Protein AF-A0A067BNM9-F1 (afdb_monomer)

Structure (mmCIF, N/CA/C/O backbone):
data_AF-A0A067BNM9-F1
#
_entry.id   AF-A0A067BNM9-F1
#
loop_
_atom_site.group_PDB
_atom_site.id
_atom_site.type_symbol
_atom_site.label_atom_id
_atom_site.label_alt_id
_atom_site.label_comp_id
_atom_site.label_asym_id
_atom_site.label_entity_id
_atom_site.label_seq_id
_atom_site.pdbx_PDB_ins_code
_atom_site.Cartn_x
_atom_site.Cartn_y
_atom_site.Cartn_z
_atom_site.occupancy
_atom_site.B_iso_or_equiv
_atom_site.auth_seq_id
_atom_site.auth_comp_id
_atom_site.auth_asym_id
_atom_site.auth_atom_id
_atom_site.pdbx_PDB_model_num
ATOM 1 N N . MET A 1 1 ? 26.260 -17.545 -3.903 1.00 35.84 1 MET A N 1
ATOM 2 C CA . MET A 1 1 ? 25.806 -16.471 -4.813 1.00 35.84 1 MET A CA 1
ATOM 3 C C . MET A 1 1 ? 25.681 -17.111 -6.188 1.00 35.84 1 MET A C 1
ATOM 5 O O . MET A 1 1 ? 26.699 -17.362 -6.808 1.00 35.84 1 MET A O 1
ATOM 9 N N . VAL A 1 2 ? 24.480 -17.540 -6.587 1.00 38.28 2 VAL A N 1
ATOM 10 C CA . VAL A 1 2 ? 24.277 -18.240 -7.870 1.00 38.28 2 VAL A CA 1
ATOM 11 C C . VAL A 1 2 ? 24.089 -17.176 -8.949 1.00 38.28 2 VAL A C 1
ATOM 13 O O . VAL A 1 2 ? 23.065 -16.496 -8.970 1.00 38.28 2 VAL A O 1
ATOM 16 N N . SER A 1 3 ? 25.100 -16.974 -9.793 1.00 38.44 3 SER A N 1
ATOM 17 C CA . SER A 1 3 ? 24.991 -16.144 -10.992 1.00 38.44 3 SER A CA 1
ATOM 18 C C . SER A 1 3 ? 24.303 -16.961 -12.084 1.00 38.44 3 SER A C 1
ATOM 20 O O . SER A 1 3 ? 24.932 -17.793 -12.735 1.00 38.44 3 SER A O 1
ATOM 22 N N . HIS A 1 4 ? 23.001 -16.757 -12.277 1.00 54.31 4 HIS A N 1
ATOM 23 C CA . HIS A 1 4 ? 22.347 -17.214 -13.500 1.00 54.31 4 HIS A CA 1
ATOM 24 C C . HIS A 1 4 ? 22.851 -16.351 -14.663 1.00 54.31 4 HIS A C 1
ATOM 26 O O . HIS A 1 4 ? 22.556 -15.156 -14.724 1.00 54.31 4 HIS A O 1
ATOM 32 N N . ASN A 1 5 ? 23.643 -16.953 -15.553 1.00 53.91 5 ASN A N 1
ATOM 33 C CA . ASN A 1 5 ? 24.060 -16.345 -16.814 1.00 53.91 5 ASN A CA 1
ATOM 34 C C . ASN A 1 5 ? 22.857 -16.336 -17.765 1.00 53.91 5 ASN A C 1
ATOM 36 O O . ASN A 1 5 ? 22.604 -17.318 -18.454 1.00 53.91 5 ASN A O 1
ATOM 40 N N . TYR A 1 6 ? 22.095 -15.245 -17.748 1.00 55.53 6 TYR A N 1
ATOM 41 C CA . TYR A 1 6 ? 21.020 -15.006 -18.711 1.00 55.53 6 TYR A CA 1
ATOM 42 C C . TYR A 1 6 ? 21.602 -14.712 -20.098 1.00 55.53 6 TYR A C 1
ATOM 44 O O . TYR A 1 6 ? 22.589 -13.980 -20.221 1.00 55.53 6 TYR A O 1
ATOM 52 N N . SER A 1 7 ? 20.978 -15.266 -21.137 1.00 62.66 7 SER A N 1
ATOM 53 C CA . SER A 1 7 ? 21.311 -14.965 -22.536 1.00 62.66 7 SER A CA 1
ATOM 54 C C . SER A 1 7 ? 20.859 -13.547 -22.918 1.00 62.66 7 SER A C 1
ATOM 56 O O . SER A 1 7 ? 19.913 -13.012 -22.337 1.00 62.66 7 SER A O 1
ATOM 58 N N . SER A 1 8 ? 21.510 -12.911 -23.900 1.00 60.22 8 SER A N 1
ATOM 59 C CA . SER A 1 8 ? 21.172 -11.548 -24.354 1.00 60.22 8 SER A CA 1
ATOM 60 C C . SER A 1 8 ? 19.707 -11.393 -24.791 1.00 60.22 8 SER A C 1
ATOM 62 O O . SER A 1 8 ? 19.129 -10.331 -24.576 1.00 60.22 8 SER A O 1
ATOM 64 N N . SER A 1 9 ? 19.086 -12.455 -25.313 1.00 59.56 9 SER A N 1
ATOM 65 C CA . SER A 1 9 ? 17.669 -12.497 -25.698 1.00 59.56 9 SER A CA 1
ATOM 66 C C . SER A 1 9 ? 16.697 -12.530 -24.513 1.00 59.56 9 SER A C 1
ATOM 68 O O . SER A 1 9 ? 15.578 -12.039 -24.616 1.00 59.56 9 SER A O 1
ATOM 70 N N . GLU A 1 10 ? 17.092 -13.084 -23.362 1.00 58.25 10 GLU A N 1
ATOM 71 C CA . GLU A 1 10 ? 16.223 -13.118 -22.174 1.00 58.25 10 GLU A CA 1
ATOM 72 C C . GLU A 1 10 ? 16.161 -11.765 -21.460 1.00 58.25 10 GLU A C 1
ATOM 74 O O . GLU A 1 10 ? 15.134 -11.422 -20.876 1.00 58.25 10 GLU A O 1
ATOM 79 N N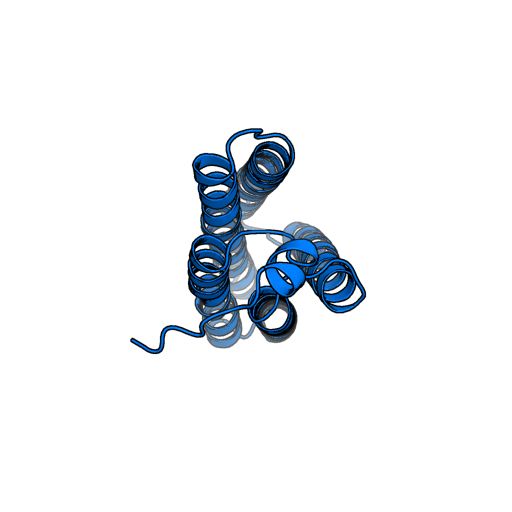 . TYR A 1 11 ? 17.227 -10.960 -21.541 1.00 59.22 11 TYR A N 1
ATOM 80 C CA . TYR A 1 11 ? 17.212 -9.584 -21.036 1.00 59.22 11 TYR A CA 1
ATOM 81 C C . TYR A 1 11 ? 16.201 -8.698 -21.768 1.00 59.22 11 TYR A C 1
ATOM 83 O O . TYR A 1 11 ? 15.682 -7.757 -21.171 1.00 59.22 11 TYR A O 1
ATOM 91 N N . GLU A 1 12 ? 15.902 -9.011 -23.028 1.00 60.06 12 GLU A N 1
ATOM 92 C CA . GLU A 1 12 ? 15.008 -8.231 -23.886 1.00 60.06 12 GLU A CA 1
ATOM 93 C C . GLU A 1 12 ? 13.536 -8.301 -23.432 1.00 60.06 12 GLU A C 1
ATOM 95 O O . GLU A 1 12 ? 12.768 -7.368 -23.657 1.00 60.06 12 GLU A O 1
ATOM 100 N N . TYR A 1 13 ? 13.154 -9.360 -22.705 1.00 73.50 13 TYR A N 1
ATOM 101 C CA . TYR A 1 13 ? 11.792 -9.562 -22.187 1.00 73.50 13 TYR A CA 1
ATOM 102 C C . TYR A 1 13 ? 11.576 -9.064 -20.749 1.00 73.50 13 TYR A C 1
ATOM 104 O O . TYR A 1 13 ? 10.432 -8.962 -20.287 1.00 73.50 13 TYR A O 1
ATOM 112 N N . LEU A 1 14 ? 12.652 -8.762 -20.016 1.00 81.69 14 LEU A N 1
ATOM 113 C CA . LEU A 1 14 ? 12.571 -8.357 -18.615 1.00 81.69 14 LEU A CA 1
ATOM 114 C C . LEU A 1 14 ? 12.250 -6.865 -18.471 1.00 81.69 14 LEU A C 1
ATOM 116 O O . LEU A 1 14 ? 12.855 -5.997 -19.092 1.00 81.69 14 LEU A O 1
ATOM 120 N N . VAL A 1 15 ? 11.345 -6.547 -17.545 1.00 84.81 15 VAL A N 1
ATOM 121 C CA . VAL A 1 15 ? 10.949 -5.163 -17.224 1.00 84.81 15 VAL A CA 1
ATOM 122 C C . VAL A 1 15 ? 12.091 -4.383 -16.557 1.00 84.81 15 VAL A C 1
ATOM 124 O O . VAL A 1 15 ? 12.141 -3.152 -16.613 1.00 84.81 15 VAL A O 1
ATOM 127 N N . THR A 1 16 ? 13.009 -5.084 -15.891 1.00 85.44 16 THR A N 1
ATOM 128 C CA . THR A 1 16 ? 14.170 -4.490 -15.226 1.00 85.44 16 THR A CA 1
ATOM 129 C C . THR A 1 16 ? 15.329 -5.475 -15.152 1.00 85.44 16 THR A C 1
ATOM 131 O O . THR A 1 16 ? 15.144 -6.687 -15.250 1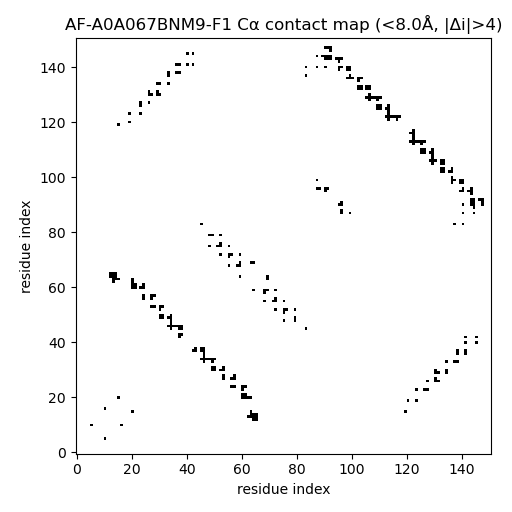.00 85.44 16 THR A O 1
ATOM 134 N N . GLN A 1 17 ? 16.535 -4.955 -14.925 1.00 85.75 17 GLN A N 1
ATOM 135 C CA . GLN A 1 17 ? 17.723 -5.784 -14.761 1.00 85.75 17 GLN A CA 1
ATOM 136 C C . GLN A 1 17 ? 17.601 -6.697 -13.520 1.00 85.75 17 GLN A C 1
ATOM 138 O O . GLN A 1 17 ? 17.085 -6.257 -12.482 1.00 85.75 17 GLN A O 1
ATOM 143 N N . PRO A 1 18 ? 18.148 -7.929 -13.557 1.00 85.44 18 PRO A N 1
ATOM 144 C CA . PRO A 1 18 ? 18.030 -8.914 -12.476 1.00 85.44 18 PRO A CA 1
ATOM 145 C C . PRO A 1 18 ? 18.476 -8.398 -11.103 1.00 85.44 18 PRO A C 1
ATOM 147 O O . PRO A 1 18 ? 17.861 -8.708 -10.082 1.00 85.44 18 PRO A O 1
ATOM 150 N N . GLN A 1 19 ? 19.508 -7.551 -11.069 1.00 86.94 19 GLN A N 1
ATOM 151 C CA . GLN A 1 19 ? 20.009 -6.930 -9.841 1.00 86.94 19 GLN A CA 1
ATOM 152 C C . GLN A 1 19 ? 18.970 -6.045 -9.138 1.00 86.94 19 GLN A C 1
ATOM 154 O O . GLN A 1 19 ? 18.872 -6.068 -7.911 1.00 86.94 19 GLN A O 1
ATOM 159 N N . TYR A 1 20 ? 18.164 -5.300 -9.897 1.00 89.94 20 TYR A N 1
ATOM 160 C CA . TYR A 1 20 ? 17.083 -4.485 -9.346 1.00 89.94 20 TYR A CA 1
ATOM 161 C C . TYR A 1 20 ? 15.880 -5.356 -8.992 1.00 89.94 20 TYR A C 1
ATOM 163 O O . TYR A 1 20 ? 15.311 -5.178 -7.919 1.00 89.94 20 TYR A O 1
ATOM 171 N N . SER A 1 21 ? 15.564 -6.365 -9.812 1.00 89.50 21 SER A N 1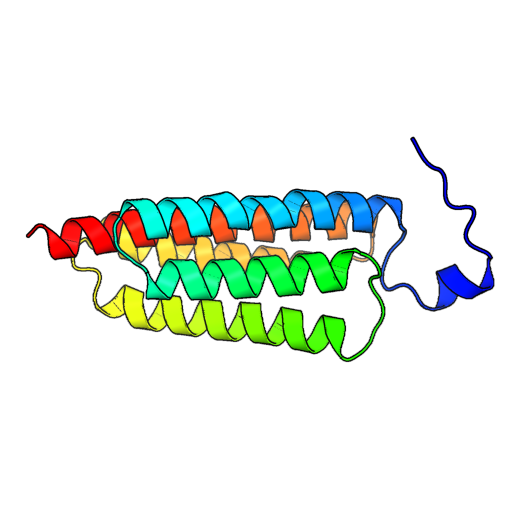
ATOM 172 C CA . SER A 1 21 ? 14.508 -7.339 -9.503 1.00 89.50 21 SER A CA 1
ATOM 173 C C . SER A 1 21 ? 14.744 -8.054 -8.173 1.00 89.50 21 SER A C 1
ATOM 175 O O . SER A 1 21 ? 13.845 -8.137 -7.345 1.00 89.50 21 SER A O 1
ATOM 177 N N . SER A 1 22 ? 15.973 -8.515 -7.913 1.00 89.81 22 SER A N 1
ATOM 178 C CA . SER A 1 22 ? 16.319 -9.176 -6.649 1.00 89.81 22 SER A CA 1
ATOM 179 C C . SER A 1 22 ? 16.140 -8.248 -5.443 1.00 89.81 22 SER A C 1
ATOM 181 O O . SER A 1 22 ? 15.675 -8.679 -4.387 1.00 89.81 22 SER A O 1
ATOM 183 N N . ARG A 1 23 ? 16.465 -6.956 -5.590 1.00 93.00 23 ARG A N 1
ATOM 184 C CA . ARG A 1 23 ? 16.249 -5.950 -4.536 1.00 93.00 23 ARG A CA 1
ATOM 185 C C . ARG A 1 23 ? 14.760 -5.698 -4.290 1.00 93.00 23 ARG A C 1
ATOM 187 O O . ARG A 1 23 ? 14.364 -5.591 -3.135 1.00 93.00 23 ARG A O 1
ATOM 194 N N . LEU A 1 24 ? 13.951 -5.659 -5.348 1.00 93.50 24 LEU A N 1
ATOM 195 C CA . LEU A 1 24 ? 12.498 -5.465 -5.272 1.00 93.50 24 LEU A CA 1
ATOM 196 C C . LEU A 1 24 ? 11.776 -6.687 -4.696 1.00 93.50 24 LEU A C 1
ATOM 198 O O . LEU A 1 24 ? 10.865 -6.550 -3.882 1.00 93.50 24 LEU A O 1
ATOM 202 N N . LEU A 1 25 ? 12.247 -7.890 -5.019 1.00 93.44 25 LEU A N 1
ATOM 203 C CA . LEU A 1 25 ? 11.790 -9.115 -4.372 1.00 93.44 25 LEU A CA 1
ATOM 204 C C . LEU A 1 25 ? 12.054 -9.052 -2.863 1.00 93.44 25 LEU A C 1
ATOM 206 O O . LEU A 1 25 ? 11.143 -9.274 -2.072 1.00 93.44 25 LEU A O 1
ATOM 210 N N . LYS A 1 26 ? 13.278 -8.691 -2.451 1.00 93.50 26 LYS A N 1
ATOM 211 C CA . LYS A 1 26 ? 13.628 -8.563 -1.026 1.00 93.50 26 LYS A CA 1
ATOM 212 C C . LYS A 1 26 ? 12.792 -7.502 -0.315 1.00 93.50 26 LYS A C 1
ATOM 214 O O . LYS A 1 26 ? 12.349 -7.744 0.802 1.00 93.50 26 LYS A O 1
ATOM 219 N N . SER A 1 27 ? 12.562 -6.345 -0.937 1.00 94.25 27 SER A N 1
ATOM 220 C CA . SER A 1 27 ? 11.721 -5.309 -0.331 1.00 94.25 27 SER A CA 1
ATOM 221 C C . SER A 1 27 ? 10.249 -5.717 -0.268 1.00 94.25 27 SER A C 1
ATOM 223 O O . SER A 1 27 ? 9.555 -5.277 0.640 1.00 94.25 27 SER A O 1
ATOM 225 N N . SER A 1 28 ? 9.761 -6.569 -1.177 1.00 93.12 28 SER A N 1
ATOM 226 C CA . SER A 1 28 ? 8.394 -7.119 -1.115 1.00 93.12 28 SER A CA 1
ATOM 227 C C . SER A 1 28 ? 8.168 -7.932 0.162 1.00 93.12 28 SER A C 1
ATOM 229 O O . SER A 1 28 ? 7.078 -7.915 0.726 1.00 93.12 28 SER A O 1
ATOM 231 N N . CYS A 1 29 ? 9.214 -8.575 0.694 1.00 95.06 29 CYS A N 1
ATOM 232 C CA . CYS A 1 29 ? 9.133 -9.307 1.958 1.00 95.06 29 CYS A CA 1
ATOM 233 C C . CYS A 1 29 ? 8.808 -8.414 3.170 1.00 95.06 29 CYS A C 1
ATOM 235 O O . CYS A 1 29 ? 8.390 -8.945 4.195 1.00 95.06 29 CYS A O 1
ATOM 237 N N . LEU A 1 30 ? 8.929 -7.081 3.071 1.00 94.50 30 LEU A N 1
ATOM 238 C CA . LEU A 1 30 ? 8.454 -6.168 4.122 1.00 94.50 30 LEU A CA 1
ATOM 239 C C . LEU A 1 30 ? 6.953 -6.337 4.391 1.00 94.50 30 LEU A C 1
ATOM 241 O O . LEU A 1 30 ? 6.516 -6.172 5.527 1.00 94.50 30 LEU A O 1
ATOM 245 N N . THR A 1 31 ? 6.171 -6.744 3.389 1.00 96.00 31 THR A N 1
ATOM 246 C CA . THR A 1 31 ? 4.733 -7.000 3.542 1.00 96.00 31 THR A CA 1
ATOM 247 C C . THR A 1 31 ? 4.427 -8.192 4.449 1.00 96.00 31 THR A C 1
ATOM 249 O O . THR A 1 31 ? 3.356 -8.233 5.056 1.00 96.00 31 THR A O 1
ATOM 252 N N . ALA A 1 32 ? 5.386 -9.098 4.669 1.00 97.00 32 ALA A N 1
ATOM 253 C CA . ALA A 1 32 ? 5.247 -10.144 5.682 1.00 97.00 32 ALA A CA 1
ATOM 254 C C . ALA A 1 32 ? 5.080 -9.561 7.097 1.00 97.00 32 ALA A C 1
ATOM 256 O O . ALA A 1 32 ? 4.325 -10.111 7.897 1.00 97.00 32 ALA A O 1
ATOM 257 N N . LEU A 1 33 ? 5.718 -8.420 7.397 1.00 96.94 33 LEU A N 1
ATOM 258 C CA . LEU A 1 33 ? 5.556 -7.735 8.685 1.00 96.94 33 LEU A CA 1
ATOM 259 C C . LEU A 1 33 ? 4.125 -7.226 8.867 1.00 96.94 33 LEU A C 1
ATOM 261 O O . LEU A 1 33 ? 3.558 -7.369 9.948 1.00 96.94 33 LEU A O 1
ATOM 265 N N . SER A 1 34 ? 3.520 -6.681 7.809 1.00 96.75 34 SER A N 1
ATOM 266 C CA . SER A 1 34 ? 2.112 -6.274 7.811 1.00 96.75 34 SER A CA 1
ATOM 267 C C . SER A 1 34 ? 1.197 -7.480 8.035 1.00 96.75 34 SER A C 1
ATOM 269 O O . SER A 1 34 ? 0.359 -7.447 8.933 1.00 96.75 34 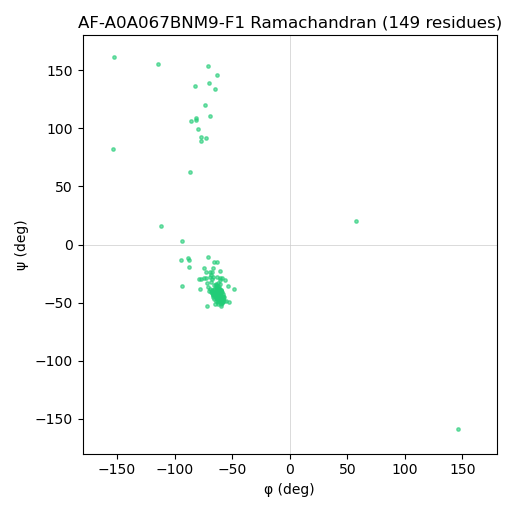SER A O 1
ATOM 271 N N . ALA A 1 35 ? 1.391 -8.573 7.289 1.00 97.69 35 ALA A N 1
ATOM 272 C CA . ALA A 1 35 ? 0.584 -9.786 7.439 1.00 97.69 35 ALA A CA 1
ATOM 273 C C . ALA A 1 35 ? 0.649 -10.359 8.867 1.00 97.69 35 ALA A C 1
ATOM 275 O O . ALA A 1 35 ? -0.388 -10.659 9.465 1.00 97.69 35 ALA A O 1
ATOM 276 N N . PHE A 1 36 ? 1.853 -10.440 9.442 1.00 98.00 36 PHE A N 1
ATOM 277 C CA . PHE A 1 36 ? 2.063 -10.909 10.810 1.00 98.00 36 PHE A CA 1
ATOM 278 C C . PHE A 1 36 ? 1.476 -9.952 11.857 1.00 98.00 36 PHE A C 1
ATOM 280 O O . PHE A 1 36 ? 0.825 -10.392 12.801 1.00 98.00 36 PHE A O 1
ATOM 287 N N . SER A 1 37 ? 1.665 -8.639 11.687 1.00 97.94 37 SER A N 1
ATOM 288 C CA . SER A 1 37 ? 1.128 -7.621 12.600 1.00 97.94 37 SER A CA 1
ATOM 289 C C . SER A 1 37 ? -0.400 -7.623 12.643 1.00 97.94 37 SER A C 1
ATOM 291 O O . SER A 1 37 ? -0.962 -7.463 13.724 1.00 97.94 37 SER A O 1
ATOM 293 N N . ALA A 1 38 ? -1.060 -7.831 11.498 1.00 97.56 38 ALA A N 1
ATOM 294 C CA . ALA A 1 38 ? -2.511 -7.985 11.421 1.00 97.56 38 ALA A CA 1
ATOM 295 C C . ALA A 1 38 ? -2.990 -9.238 12.163 1.00 97.56 38 ALA A C 1
ATOM 297 O O . ALA A 1 38 ? -3.886 -9.141 12.995 1.00 97.56 38 ALA A O 1
ATOM 298 N N . ALA A 1 39 ? -2.354 -10.391 11.920 1.00 97.62 39 ALA A N 1
ATOM 299 C CA . ALA A 1 39 ? -2.699 -11.640 12.603 1.00 97.62 39 ALA A CA 1
ATOM 300 C C . ALA A 1 39 ? -2.521 -11.530 14.126 1.00 97.62 39 ALA A C 1
ATOM 302 O O . ALA A 1 39 ? -3.354 -12.006 14.884 1.00 97.62 39 ALA A O 1
ATOM 303 N N . LYS A 1 40 ? -1.469 -10.840 14.589 1.00 97.81 40 LYS A N 1
ATOM 304 C CA . LYS A 1 40 ? -1.231 -10.580 16.019 1.00 97.81 40 LYS A CA 1
ATOM 305 C C . LYS A 1 40 ? -2.269 -9.675 16.689 1.00 97.81 40 LYS A C 1
ATOM 307 O O . LYS A 1 40 ? -2.262 -9.603 17.910 1.00 97.81 40 LYS A O 1
ATOM 312 N N . LYS A 1 41 ? -3.088 -8.965 15.912 1.00 96.81 41 LYS A N 1
ATOM 313 C CA . LYS A 1 41 ? -4.154 -8.065 16.380 1.00 96.81 41 LYS A CA 1
ATOM 314 C C . LYS A 1 41 ? -5.548 -8.601 16.036 1.00 96.81 41 LYS A C 1
ATOM 316 O O . LYS A 1 41 ? -6.491 -7.824 15.974 1.00 96.81 41 LYS A O 1
ATOM 321 N N . ASP A 1 42 ? -5.650 -9.886 15.692 1.00 96.62 42 ASP A N 1
ATOM 322 C CA . ASP A 1 42 ? -6.892 -10.549 15.271 1.00 96.62 42 ASP A CA 1
ATOM 323 C C . ASP A 1 42 ? -7.586 -9.923 14.041 1.00 96.62 42 ASP A C 1
ATOM 325 O O . ASP A 1 42 ? -8.748 -10.197 13.738 1.00 96.62 42 ASP A O 1
ATOM 329 N N . LEU A 1 43 ? -6.845 -9.150 13.238 1.00 97.19 43 LEU A N 1
ATOM 330 C CA . LEU A 1 43 ? -7.306 -8.567 11.975 1.00 97.19 43 LEU A CA 1
ATOM 331 C C . LEU A 1 43 ? -7.101 -9.564 10.822 1.00 97.19 43 LEU A C 1
ATOM 333 O O . LEU A 1 43 ? -6.328 -9.328 9.889 1.00 97.19 43 LEU A O 1
ATOM 337 N N . TRP A 1 44 ? -7.767 -10.718 10.892 1.00 97.69 44 TRP A N 1
ATOM 338 C CA . TRP A 1 44 ? -7.533 -11.853 9.987 1.00 97.69 44 TRP A CA 1
ATOM 339 C C . TRP A 1 44 ? -7.766 -11.536 8.508 1.00 97.69 44 TRP A C 1
ATOM 341 O O . TRP A 1 44 ? -6.983 -11.953 7.654 1.00 97.69 44 TRP A O 1
ATOM 351 N N . SER A 1 45 ? -8.792 -10.746 8.194 1.00 97.69 45 SER A N 1
ATOM 352 C CA . SER A 1 45 ? -9.070 -10.303 6.825 1.00 97.69 45 SER A CA 1
ATOM 353 C C . SER A 1 45 ? -7.944 -9.422 6.268 1.00 97.69 45 SER A C 1
ATOM 355 O O . SER A 1 45 ? -7.491 -9.631 5.143 1.00 97.69 45 SER A O 1
ATOM 357 N N . CYS A 1 46 ? -7.409 -8.503 7.076 1.00 97.88 46 CYS A N 1
ATOM 358 C CA . CYS A 1 46 ? -6.238 -7.700 6.725 1.00 97.88 46 CYS A CA 1
ATOM 359 C C . CYS A 1 46 ? -4.984 -8.563 6.529 1.00 97.88 46 CYS A C 1
ATOM 361 O O . CYS A 1 46 ? -4.217 -8.349 5.588 1.00 97.88 46 CYS A O 1
ATOM 363 N N . SER A 1 47 ? -4.786 -9.567 7.389 1.00 98.38 47 SER A N 1
ATOM 364 C CA . SER A 1 47 ? -3.669 -10.510 7.275 1.00 98.38 47 SER A CA 1
ATOM 365 C C . SER A 1 47 ? -3.735 -11.309 5.971 1.00 98.38 47 SER A C 1
ATOM 367 O O . SER A 1 47 ? -2.730 -11.414 5.262 1.00 98.38 47 SER A O 1
ATOM 369 N N . LEU A 1 48 ? -4.925 -11.799 5.603 1.00 98.38 48 LEU A N 1
ATOM 370 C CA . LEU A 1 48 ? -5.164 -12.493 4.339 1.00 98.38 48 LEU A CA 1
ATOM 371 C C . LEU A 1 48 ? -4.841 -11.594 3.140 1.00 98.38 48 LEU A C 1
ATOM 373 O O . LEU A 1 48 ? -4.087 -12.000 2.259 1.00 98.38 48 LEU A O 1
ATOM 377 N N . VAL A 1 49 ? -5.349 -10.360 3.126 1.00 98.38 49 VAL A N 1
ATOM 378 C CA . VAL A 1 49 ? -5.091 -9.399 2.041 1.00 98.38 49 VAL A CA 1
ATOM 379 C C . VAL A 1 49 ? -3.598 -9.083 1.917 1.00 98.38 49 VAL A C 1
ATOM 381 O O . VAL A 1 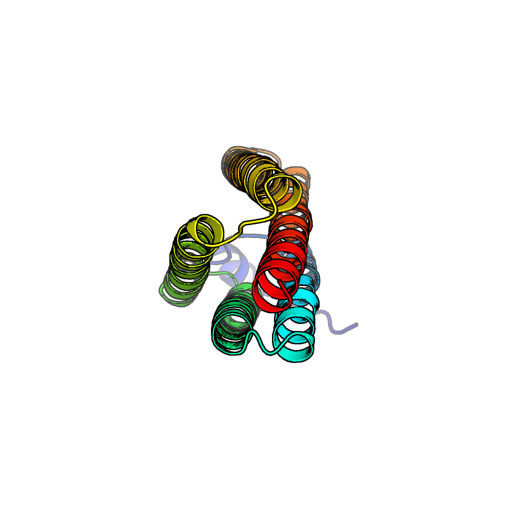49 ? -3.048 -9.153 0.819 1.00 98.38 49 VAL A O 1
ATOM 384 N N . ALA A 1 50 ? -2.910 -8.797 3.027 1.00 98.19 50 ALA A N 1
ATOM 385 C CA . ALA A 1 50 ? -1.466 -8.555 3.020 1.00 98.19 50 ALA A CA 1
ATOM 386 C C . ALA A 1 50 ? -0.675 -9.785 2.536 1.00 98.19 50 ALA A C 1
ATOM 388 O O . ALA A 1 50 ? 0.314 -9.646 1.816 1.00 98.19 50 ALA A O 1
ATOM 389 N N . THR A 1 51 ? -1.128 -10.991 2.883 1.00 98.44 51 THR A N 1
ATOM 390 C CA . THR A 1 51 ? -0.514 -12.245 2.428 1.00 98.44 51 THR A CA 1
ATOM 391 C C . THR A 1 51 ? -0.709 -12.445 0.927 1.00 98.44 51 THR A C 1
ATOM 393 O O . THR A 1 51 ? 0.241 -12.811 0.239 1.00 98.44 51 THR A O 1
ATOM 396 N N . LEU A 1 52 ? -1.897 -12.150 0.388 1.00 98.44 52 LEU A N 1
ATOM 397 C CA . LEU A 1 52 ? -2.152 -12.201 -1.053 1.00 98.44 52 LEU A CA 1
ATOM 398 C C . LEU A 1 52 ? -1.229 -11.246 -1.815 1.00 98.44 52 LEU A C 1
ATOM 400 O O . LEU A 1 52 ? -0.571 -11.689 -2.753 1.00 98.44 52 LEU A O 1
ATOM 404 N N . VAL A 1 53 ? -1.106 -9.992 -1.363 1.00 98.44 53 VAL A N 1
ATOM 405 C CA . VAL A 1 53 ? -0.171 -9.010 -1.942 1.00 98.44 53 VAL A CA 1
ATOM 406 C C . VAL A 1 53 ? 1.267 -9.532 -1.906 1.00 98.44 53 VAL A C 1
ATOM 408 O O . VAL A 1 53 ? 1.957 -9.526 -2.921 1.00 98.44 53 VAL A O 1
ATOM 411 N N . LEU A 1 54 ? 1.721 -10.050 -0.761 1.00 98.06 54 LEU A N 1
ATOM 412 C CA . LEU A 1 54 ? 3.067 -10.608 -0.627 1.00 98.06 54 LEU A CA 1
ATOM 413 C C . LEU A 1 54 ? 3.321 -11.744 -1.630 1.00 98.06 54 LEU A C 1
ATOM 415 O O . LEU A 1 54 ? 4.364 -11.775 -2.288 1.00 98.06 54 LEU A O 1
ATOM 419 N N . LEU A 1 55 ? 2.382 -12.684 -1.745 1.00 98.06 55 LEU A N 1
ATOM 420 C CA . LEU A 1 55 ? 2.517 -13.843 -2.623 1.00 98.06 55 LEU A CA 1
ATOM 421 C C . LEU A 1 55 ? 2.528 -13.435 -4.097 1.00 98.06 55 LEU A C 1
ATOM 423 O O . LEU A 1 55 ? 3.374 -13.926 -4.849 1.00 98.06 55 LEU A O 1
ATOM 427 N N . THR A 1 56 ? 1.646 -12.522 -4.514 1.00 98.06 56 THR A N 1
ATOM 428 C CA . THR A 1 56 ? 1.634 -12.027 -5.896 1.00 98.06 56 THR A CA 1
ATOM 429 C C . THR A 1 56 ? 2.897 -11.240 -6.226 1.00 98.06 56 THR A C 1
ATOM 431 O O . THR A 1 56 ? 3.469 -11.454 -7.297 1.00 98.06 56 THR A O 1
ATOM 434 N N . SER A 1 57 ? 3.405 -10.432 -5.290 1.00 96.62 57 SER A N 1
ATOM 435 C CA . SER A 1 57 ? 4.635 -9.656 -5.481 1.00 96.62 57 SER A CA 1
ATOM 436 C C . SER A 1 57 ? 5.857 -10.561 -5.586 1.00 96.62 57 SER A C 1
ATOM 438 O O . SER A 1 57 ? 6.665 -10.410 -6.501 1.00 96.62 57 SER A O 1
ATOM 440 N N . ILE A 1 58 ? 5.985 -11.566 -4.713 1.00 96.50 58 ILE A N 1
ATOM 441 C CA . ILE A 1 58 ? 7.064 -12.559 -4.818 1.00 96.50 58 ILE A CA 1
ATOM 442 C C . ILE A 1 58 ? 6.954 -13.328 -6.141 1.00 96.50 58 ILE A C 1
ATOM 444 O O . ILE A 1 58 ? 7.967 -13.544 -6.808 1.00 96.50 58 ILE A O 1
ATOM 448 N N . ASN A 1 59 ? 5.746 -13.735 -6.538 1.00 96.62 59 ASN A N 1
ATOM 449 C CA . ASN A 1 59 ? 5.522 -14.450 -7.792 1.00 96.62 59 ASN A CA 1
ATOM 450 C C . ASN A 1 59 ? 5.933 -13.616 -9.019 1.00 96.62 59 ASN A C 1
ATOM 452 O O . ASN A 1 59 ? 6.544 -14.147 -9.947 1.00 96.62 59 ASN A O 1
ATOM 456 N N . TYR A 1 60 ? 5.651 -12.312 -9.013 1.00 95.75 60 TYR A N 1
ATOM 457 C CA . TYR A 1 60 ? 6.047 -11.401 -10.083 1.00 95.75 60 TYR A CA 1
ATOM 458 C C . TYR A 1 60 ? 7.559 -11.117 -10.084 1.00 95.75 60 TYR A C 1
ATOM 460 O O . TYR A 1 60 ? 8.228 -11.352 -11.093 1.00 95.75 60 TYR A O 1
ATOM 468 N N . TRP A 1 61 ? 8.137 -10.691 -8.956 1.00 94.88 61 TRP A N 1
ATOM 469 C CA . TRP A 1 61 ? 9.540 -10.252 -8.883 1.00 94.88 61 TRP A CA 1
ATOM 470 C C . TRP A 1 61 ? 10.580 -11.373 -9.016 1.00 94.88 61 TRP A C 1
ATOM 472 O O . TRP A 1 61 ? 11.769 -11.092 -9.191 1.00 94.88 61 TRP A O 1
ATOM 482 N N . ARG A 1 62 ? 10.165 -12.646 -8.973 1.00 91.75 62 ARG A N 1
ATOM 483 C CA . ARG A 1 62 ? 11.027 -13.781 -9.352 1.00 91.75 62 ARG A CA 1
ATOM 484 C C . ARG A 1 62 ? 11.423 -13.738 -10.829 1.00 91.75 62 ARG A C 1
ATOM 486 O O . ARG A 1 62 ? 12.528 -14.152 -11.162 1.00 91.75 62 ARG A O 1
ATOM 493 N N . HIS A 1 63 ? 10.536 -13.254 -11.698 1.00 91.69 63 HIS A N 1
ATOM 494 C CA . HIS A 1 63 ? 10.781 -13.146 -13.135 1.00 91.69 63 HIS A CA 1
ATOM 495 C C . HIS A 1 63 ? 9.916 -12.015 -13.728 1.00 91.69 63 HIS A C 1
ATOM 497 O O . HIS A 1 63 ? 8.813 -12.279 -14.226 1.00 91.69 63 HIS A O 1
ATOM 503 N N . PRO A 1 64 ? 10.374 -10.750 -13.625 1.00 91.81 64 PRO A N 1
ATOM 504 C CA . PRO A 1 64 ? 9.561 -9.576 -13.923 1.00 91.81 64 PRO A CA 1
ATOM 505 C C . PRO A 1 64 ? 9.428 -9.373 -15.434 1.00 91.81 64 PRO A C 1
ATOM 507 O O . PRO A 1 64 ? 10.247 -8.712 -16.068 1.00 91.81 64 PRO A O 1
ATOM 510 N N . THR A 1 65 ? 8.371 -9.931 -16.004 1.00 92.81 65 THR A N 1
ATOM 511 C CA . THR A 1 65 ? 7.996 -9.789 -17.416 1.00 92.81 65 THR A CA 1
ATOM 512 C C . THR A 1 65 ? 6.675 -9.039 -17.531 1.00 92.81 65 THR A C 1
ATOM 514 O O . THR A 1 65 ? 5.859 -9.028 -16.602 1.00 92.81 65 THR A O 1
ATOM 517 N N . MET A 1 66 ? 6.437 -8.395 -18.672 1.00 89.06 66 MET A N 1
ATOM 518 C CA . MET A 1 66 ? 5.095 -7.896 -18.969 1.00 89.06 66 MET A CA 1
ATOM 519 C C . MET A 1 66 ? 4.145 -9.090 -19.126 1.00 89.06 66 MET A C 1
ATOM 521 O O . MET A 1 66 ? 4.481 -10.061 -19.796 1.00 89.06 66 MET A O 1
ATOM 525 N N . GLY A 1 67 ? 2.965 -9.040 -18.500 1.00 92.31 67 GLY A N 1
ATOM 526 C CA . GLY A 1 67 ? 1.974 -10.110 -18.618 1.00 92.31 67 GLY A CA 1
ATOM 527 C C . GLY A 1 67 ? 1.144 -10.333 -17.358 1.00 92.31 67 GLY A C 1
ATOM 528 O O . GLY A 1 67 ? 1.022 -9.461 -16.495 1.00 92.31 67 GLY A O 1
ATOM 529 N N . TRP A 1 68 ? 0.565 -11.530 -17.249 1.00 94.38 68 TRP A N 1
ATOM 530 C CA . TRP A 1 68 ? -0.446 -11.840 -16.235 1.00 94.38 68 TRP A CA 1
ATOM 531 C C . TRP A 1 68 ? 0.076 -11.757 -14.795 1.00 94.38 68 TRP A C 1
ATOM 533 O O . TRP A 1 68 ? -0.651 -11.285 -13.926 1.00 94.38 68 TRP A O 1
ATOM 543 N N . ARG A 1 69 ? 1.334 -12.149 -14.530 1.00 95.88 69 ARG A N 1
ATOM 544 C CA . ARG A 1 69 ? 1.919 -12.103 -13.173 1.00 95.88 69 ARG A CA 1
ATOM 545 C C . ARG A 1 69 ? 1.952 -10.677 -12.633 1.00 95.88 69 ARG A C 1
ATOM 547 O O . ARG A 1 69 ? 1.568 -10.445 -11.493 1.00 95.88 69 ARG A O 1
ATOM 554 N N . ARG A 1 70 ? 2.348 -9.731 -13.490 1.00 95.06 70 ARG A N 1
ATOM 555 C CA . ARG A 1 70 ? 2.327 -8.298 -13.192 1.00 95.06 70 ARG A CA 1
ATOM 556 C C . ARG A 1 70 ? 0.903 -7.812 -12.940 1.00 95.06 70 ARG A C 1
ATOM 558 O O . ARG A 1 70 ? 0.672 -7.092 -11.980 1.00 95.06 70 ARG A O 1
ATOM 565 N N . ASN A 1 71 ? -0.046 -8.203 -13.791 1.00 96.56 71 ASN A N 1
ATOM 566 C CA . ASN A 1 71 ? -1.436 -7.767 -13.657 1.00 96.56 71 ASN A CA 1
ATOM 567 C C . ASN A 1 71 ? -2.070 -8.276 -12.358 1.00 96.56 71 ASN A C 1
ATOM 569 O O . ASN A 1 71 ? -2.761 -7.514 -11.692 1.00 96.56 71 ASN A O 1
ATOM 573 N N . MET A 1 72 ? -1.800 -9.526 -11.969 1.00 97.75 72 MET A N 1
ATOM 574 C CA . MET A 1 72 ? -2.267 -10.075 -10.694 1.00 97.75 72 MET A CA 1
ATOM 575 C C . MET A 1 72 ? -1.659 -9.354 -9.494 1.00 97.75 72 MET A C 1
ATOM 577 O O . MET A 1 72 ? -2.385 -9.051 -8.555 1.00 97.75 72 MET A O 1
ATOM 581 N N . ASP A 1 73 ? -0.362 -9.047 -9.532 1.00 97.81 73 ASP A N 1
ATOM 582 C CA . ASP A 1 73 ? 0.293 -8.281 -8.471 1.00 97.81 73 ASP A CA 1
ATOM 583 C C . ASP A 1 73 ? -0.286 -6.868 -8.337 1.00 97.81 73 ASP A C 1
ATOM 585 O O . ASP A 1 73 ? -0.718 -6.459 -7.262 1.00 97.81 73 ASP A O 1
ATOM 589 N N . MET A 1 74 ? -0.418 -6.157 -9.458 1.00 97.12 74 MET A N 1
ATOM 590 C CA . MET A 1 74 ? -1.042 -4.834 -9.495 1.00 97.12 74 MET A CA 1
ATOM 591 C C . MET A 1 74 ? -2.495 -4.864 -9.003 1.00 97.12 74 MET A C 1
ATOM 593 O O . MET A 1 74 ? -2.906 -3.965 -8.271 1.00 97.12 74 MET A O 1
ATOM 597 N N . LEU A 1 75 ? -3.269 -5.890 -9.375 1.00 98.25 75 LEU A N 1
ATOM 598 C CA . LEU A 1 75 ? -4.651 -6.061 -8.926 1.00 98.25 75 LEU A CA 1
ATOM 599 C C . LEU A 1 75 ? -4.724 -6.345 -7.422 1.00 98.25 75 LEU A C 1
ATOM 601 O O . LEU A 1 75 ? -5.563 -5.759 -6.743 1.00 98.25 75 LEU A O 1
ATOM 605 N N . ALA A 1 76 ? -3.842 -7.196 -6.892 1.00 98.31 76 ALA A N 1
ATOM 606 C CA . ALA A 1 76 ? -3.774 -7.484 -5.463 1.00 98.31 76 ALA A CA 1
ATOM 607 C C . ALA A 1 76 ? -3.403 -6.232 -4.656 1.00 98.31 76 ALA A C 1
ATOM 609 O O . ALA A 1 76 ? -4.054 -5.939 -3.656 1.00 98.31 76 ALA A O 1
ATOM 610 N N . VAL A 1 77 ? -2.413 -5.454 -5.111 1.00 98.00 77 VAL A N 1
ATOM 611 C CA . VAL A 1 77 ? -2.021 -4.186 -4.472 1.00 98.00 77 VAL A CA 1
ATOM 612 C C . VAL A 1 77 ? -3.161 -3.167 -4.525 1.00 98.00 77 VAL A C 1
ATOM 614 O O . VAL A 1 77 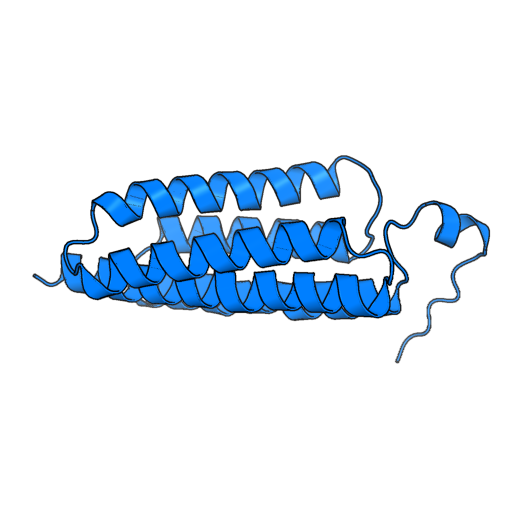? -3.472 -2.554 -3.506 1.00 98.00 77 VAL A O 1
ATOM 617 N N . ALA A 1 78 ? -3.820 -2.999 -5.676 1.00 98.06 78 ALA A N 1
ATOM 618 C CA . ALA A 1 78 ? -4.934 -2.062 -5.826 1.00 98.06 78 ALA A CA 1
ATOM 619 C C . ALA A 1 78 ? -6.152 -2.470 -4.981 1.00 98.06 78 ALA A C 1
ATOM 621 O O . ALA A 1 78 ? -6.701 -1.646 -4.252 1.00 98.06 78 ALA A O 1
ATOM 622 N N . GLY A 1 79 ? -6.544 -3.745 -5.029 1.00 98.31 79 GLY A N 1
ATOM 623 C CA . GLY A 1 79 ? -7.624 -4.287 -4.206 1.00 98.31 79 GLY A CA 1
ATOM 624 C C . GLY A 1 79 ? -7.309 -4.189 -2.715 1.00 98.31 79 GLY A C 1
ATOM 625 O O . GLY A 1 79 ? -8.159 -3.777 -1.930 1.00 98.31 79 GLY A O 1
ATOM 626 N N . GLY A 1 80 ? -6.063 -4.475 -2.331 1.00 98.31 80 GLY A N 1
ATOM 627 C CA . GLY A 1 80 ? -5.585 -4.307 -0.966 1.00 98.31 80 GLY A CA 1
ATOM 628 C C . GLY A 1 80 ? -5.654 -2.856 -0.501 1.00 98.31 80 GLY A C 1
ATOM 629 O O . GLY A 1 80 ? -6.173 -2.600 0.582 1.00 98.31 80 GLY A O 1
ATOM 630 N N . LEU A 1 81 ? -5.206 -1.901 -1.318 1.00 98.12 81 LEU A N 1
ATOM 631 C CA . LEU A 1 81 ? -5.312 -0.474 -1.014 1.00 98.12 81 LEU A CA 1
ATOM 632 C C . LEU A 1 81 ? -6.771 -0.052 -0.804 1.00 98.12 81 LEU A C 1
ATOM 634 O O . LEU A 1 81 ? -7.075 0.576 0.206 1.00 98.12 81 LEU A O 1
ATOM 638 N N . LEU A 1 82 ? -7.674 -0.423 -1.717 1.00 98.38 82 LEU A N 1
ATOM 639 C CA . LEU A 1 82 ? -9.100 -0.091 -1.617 1.00 98.38 82 LEU A CA 1
ATOM 640 C C . LEU A 1 82 ? -9.737 -0.687 -0.361 1.00 98.38 82 LEU A C 1
ATOM 642 O O . LEU A 1 82 ? -10.455 0.011 0.351 1.00 98.38 82 LEU A O 1
ATOM 646 N N . TYR A 1 83 ? -9.432 -1.948 -0.058 1.00 98.50 83 TYR A N 1
ATOM 647 C CA . TYR A 1 83 ? -9.926 -2.623 1.136 1.00 98.50 83 TYR A CA 1
ATOM 648 C C . TYR A 1 83 ? -9.471 -1.924 2.425 1.00 98.50 83 TYR A C 1
ATOM 650 O O . TYR A 1 83 ? -10.286 -1.635 3.298 1.00 98.50 83 TYR A O 1
ATOM 658 N N . HIS A 1 84 ? -8.187 -1.577 2.531 1.00 98.50 84 HIS A N 1
ATOM 659 C CA . HIS A 1 84 ? -7.667 -0.853 3.693 1.00 98.50 84 HIS A CA 1
ATOM 660 C C . HIS A 1 84 ? -8.198 0.582 3.768 1.00 98.50 84 HIS A C 1
ATOM 662 O O . HIS A 1 84 ? -8.425 1.093 4.862 1.00 98.50 84 HIS A O 1
ATOM 668 N N . MET A 1 85 ? -8.450 1.231 2.626 1.00 98.12 85 MET A N 1
ATOM 669 C CA . MET A 1 85 ? -9.106 2.538 2.589 1.00 98.12 85 MET A CA 1
ATOM 670 C C . MET A 1 85 ? -10.541 2.452 3.112 1.00 98.12 85 MET A C 1
ATOM 672 O O . MET A 1 85 ? -10.930 3.273 3.935 1.00 98.12 85 MET A O 1
ATOM 676 N N . TYR A 1 86 ? -11.295 1.429 2.712 1.00 98.31 86 TYR A N 1
ATOM 677 C CA . TYR A 1 86 ? -12.624 1.161 3.254 1.00 98.31 86 TYR A CA 1
ATOM 678 C C . TYR A 1 86 ? -12.576 0.942 4.773 1.00 98.31 86 TYR A C 1
ATOM 680 O O . TYR A 1 86 ? -13.272 1.637 5.507 1.00 98.31 86 TYR A O 1
ATOM 688 N N . LEU A 1 87 ? -11.691 0.066 5.263 1.00 97.69 87 LEU A N 1
ATOM 689 C CA . LEU A 1 87 ? -11.551 -0.183 6.703 1.00 97.69 87 LEU A CA 1
ATOM 690 C C . LEU A 1 87 ? -11.117 1.051 7.492 1.00 97.69 87 LEU A C 1
ATOM 692 O O . LEU A 1 87 ? -11.529 1.228 8.633 1.00 97.69 87 LEU A O 1
ATOM 696 N N . SER A 1 88 ? -10.302 1.924 6.900 1.00 97.81 88 SER A N 1
ATOM 697 C CA . SER A 1 88 ? -9.867 3.149 7.571 1.00 97.81 88 SER A CA 1
ATOM 698 C C . SER A 1 88 ? -11.023 4.076 7.946 1.00 97.81 88 SER A C 1
ATOM 700 O O . SER A 1 88 ? -10.867 4.861 8.875 1.00 97.81 88 SER A O 1
ATOM 702 N N . LEU A 1 89 ? -12.183 3.973 7.284 1.00 97.00 89 LEU A N 1
ATOM 703 C CA . LEU A 1 89 ? -13.386 4.733 7.641 1.00 97.00 89 LEU A CA 1
ATOM 704 C C . LEU A 1 89 ? -13.966 4.302 8.995 1.00 97.00 89 LEU A C 1
ATOM 706 O O . LEU A 1 89 ? -14.629 5.098 9.648 1.00 97.00 89 LEU A O 1
ATOM 710 N N . SER A 1 90 ? -13.684 3.071 9.426 1.00 95.44 90 SER A N 1
ATOM 711 C CA . SER A 1 90 ? -14.076 2.520 10.728 1.00 95.44 90 SER A CA 1
ATOM 712 C C . SER A 1 90 ? -12.999 2.694 11.807 1.00 95.44 90 SER A C 1
ATOM 714 O O . SER A 1 90 ? -13.158 2.195 12.913 1.00 95.44 90 SER A O 1
ATOM 716 N N . CYS A 1 91 ? -11.878 3.358 11.502 1.00 96.38 91 CYS A N 1
ATOM 717 C CA . CYS A 1 91 ? -10.843 3.659 12.490 1.00 96.38 91 CYS A CA 1
ATOM 718 C C . CYS A 1 91 ? -11.240 4.904 13.291 1.00 96.38 91 CYS A C 1
ATOM 720 O O . CYS A 1 91 ? -11.142 6.021 12.786 1.00 96.38 91 CYS A O 1
ATOM 722 N N . GLU A 1 92 ? -11.626 4.725 14.552 1.00 95.56 92 GLU A N 1
ATOM 723 C CA . GLU A 1 92 ? -12.090 5.816 15.421 1.00 95.56 92 GLU A CA 1
ATOM 724 C C . GLU A 1 92 ? -10.940 6.710 15.899 1.00 95.56 92 GLU A C 1
ATOM 726 O O . GLU A 1 92 ? -11.095 7.916 16.113 1.00 95.56 92 GLU A O 1
ATOM 731 N N . VAL A 1 93 ? -9.737 6.139 16.016 1.00 95.94 93 VAL A N 1
ATOM 732 C CA . VAL A 1 93 ? -8.546 6.880 16.436 1.00 95.94 93 VAL A CA 1
ATOM 733 C C . VAL A 1 93 ? -8.007 7.726 15.274 1.00 95.94 93 VAL A C 1
ATOM 735 O O . VAL A 1 93 ? -7.131 7.297 14.516 1.00 95.94 93 VAL A O 1
ATOM 738 N N . GLN A 1 94 ? -8.505 8.963 15.173 1.00 96.19 94 GLN A N 1
ATOM 739 C CA . GLN A 1 94 ? -8.230 9.918 14.085 1.00 96.19 94 GLN A CA 1
ATOM 740 C C . GLN A 1 94 ? -6.743 10.074 13.739 1.00 96.19 94 GLN A C 1
ATOM 742 O O . GLN A 1 94 ? -6.381 10.167 12.567 1.00 96.19 94 GLN A O 1
ATOM 747 N N . PHE A 1 95 ? -5.859 10.065 14.742 1.00 97.69 95 PHE A N 1
ATOM 748 C CA . PHE A 1 95 ? -4.415 10.158 14.512 1.00 97.69 95 PHE A CA 1
ATOM 749 C C . PHE A 1 95 ? -3.906 9.067 13.554 1.00 97.69 95 PHE A C 1
ATOM 751 O O . PHE A 1 95 ? -3.210 9.376 12.587 1.00 97.69 95 PHE A O 1
ATOM 758 N N . TYR A 1 96 ? -4.273 7.800 13.783 1.00 98.06 96 TYR A N 1
ATOM 759 C CA . TYR A 1 96 ? -3.830 6.690 12.932 1.00 98.06 96 TYR A CA 1
ATOM 760 C C . TYR A 1 96 ? -4.511 6.708 11.564 1.00 98.06 96 TYR A C 1
ATOM 762 O O . TYR A 1 96 ? -3.873 6.368 10.569 1.00 98.06 96 TYR A O 1
ATOM 7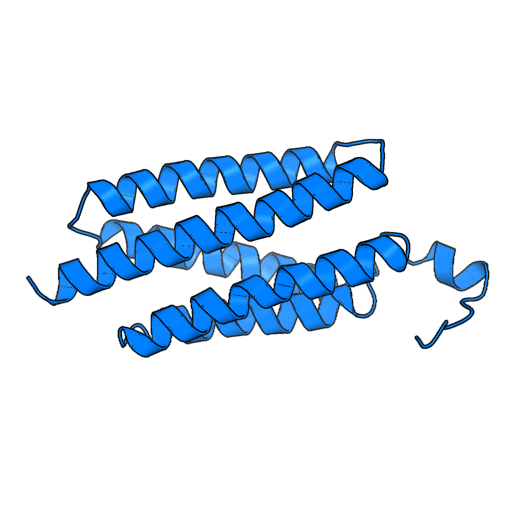70 N N . GLN A 1 97 ? -5.766 7.153 11.500 1.00 97.88 97 GLN A N 1
ATOM 771 C CA . GLN A 1 97 ? -6.497 7.318 10.247 1.00 97.88 97 GLN A CA 1
ATOM 772 C C . GLN A 1 97 ? -5.819 8.354 9.331 1.00 97.88 97 GLN A C 1
ATOM 774 O O . GLN A 1 97 ? -5.483 8.049 8.185 1.00 97.88 97 GLN A O 1
ATOM 779 N N . TYR A 1 98 ? -5.526 9.554 9.843 1.00 98.12 98 TYR A N 1
ATOM 780 C CA . TYR A 1 98 ? -4.836 10.590 9.069 1.00 98.12 98 TYR A CA 1
ATOM 781 C C . TYR A 1 98 ? -3.399 10.201 8.721 1.00 98.12 98 TYR A C 1
ATOM 783 O O . TYR A 1 98 ? -2.944 10.456 7.603 1.00 98.12 98 TYR A O 1
ATOM 791 N N . LEU A 1 99 ? -2.691 9.541 9.643 1.00 98.38 99 LEU A N 1
ATOM 792 C CA . LEU A 1 99 ? -1.352 9.021 9.379 1.00 98.38 99 LEU A CA 1
ATOM 793 C C . LEU A 1 99 ? -1.367 7.993 8.240 1.00 98.38 99 LEU A C 1
ATOM 795 O O . LEU A 1 99 ? -0.515 8.052 7.352 1.00 98.38 99 LEU A O 1
ATOM 799 N N . TYR A 1 100 ? -2.355 7.094 8.221 1.00 98.50 100 TYR A N 1
ATOM 800 C CA . TYR A 1 100 ? -2.551 6.145 7.128 1.00 98.50 100 TYR A CA 1
ATOM 801 C C . TYR A 1 100 ? -2.758 6.867 5.790 1.00 98.50 100 TYR A C 1
ATOM 803 O O . TYR A 1 100 ? -2.039 6.574 4.834 1.00 98.50 100 TYR A O 1
ATOM 811 N N . TYR A 1 101 ? -3.649 7.862 5.717 1.00 98.50 101 TYR A N 1
ATOM 812 C CA . TYR A 1 101 ? -3.881 8.621 4.480 1.00 98.50 101 TYR A CA 1
ATOM 813 C C . TYR A 1 101 ? -2.638 9.359 3.985 1.00 98.50 101 TYR A C 1
ATOM 815 O O . TYR A 1 101 ? -2.314 9.284 2.797 1.00 98.50 101 TYR A O 1
ATOM 823 N N . ALA A 1 102 ? -1.903 10.018 4.882 1.00 98.56 102 ALA A N 1
ATOM 824 C CA . ALA A 1 102 ? -0.672 10.716 4.527 1.00 98.56 102 ALA A CA 1
ATOM 825 C C . ALA A 1 102 ? 0.389 9.752 3.965 1.00 98.56 102 ALA A C 1
ATOM 827 O O . ALA A 1 102 ? 1.016 10.030 2.937 1.00 98.56 102 ALA A O 1
ATOM 828 N N . LEU A 1 103 ? 0.564 8.589 4.602 1.00 98.44 103 LEU A N 1
ATOM 829 C CA . LEU A 1 103 ? 1.514 7.571 4.156 1.00 98.44 103 LEU A CA 1
ATOM 830 C C . LEU A 1 103 ? 1.068 6.905 2.847 1.00 98.44 103 LEU A C 1
ATOM 832 O O . LEU A 1 103 ? 1.904 6.691 1.970 1.00 98.44 103 LEU A O 1
ATOM 836 N N . MET A 1 104 ? -0.228 6.650 2.645 1.00 98.19 104 MET A N 1
ATOM 837 C CA . MET A 1 104 ? -0.742 6.134 1.369 1.00 98.19 104 MET A CA 1
ATOM 838 C C . MET A 1 104 ? -0.537 7.126 0.228 1.00 98.19 104 MET A C 1
ATOM 840 O O . MET A 1 104 ? -0.015 6.744 -0.820 1.00 98.19 104 MET A O 1
ATOM 844 N N . ALA A 1 105 ? -0.848 8.407 0.435 1.00 98.25 105 ALA A N 1
ATOM 845 C CA . ALA A 1 105 ? -0.595 9.448 -0.559 1.00 98.25 105 ALA A CA 1
ATOM 846 C C . ALA A 1 105 ? 0.896 9.514 -0.932 1.00 98.25 105 ALA A C 1
ATOM 848 O O . ALA A 1 105 ? 1.256 9.579 -2.112 1.00 98.25 105 ALA A O 1
ATOM 849 N N . LYS A 1 106 ? 1.787 9.413 0.062 1.00 98.25 106 LYS A N 1
ATOM 850 C CA . LYS A 1 106 ? 3.234 9.380 -0.173 1.00 98.25 106 LYS A CA 1
ATOM 851 C C . LYS A 1 106 ? 3.685 8.108 -0.898 1.00 98.25 106 LYS A C 1
ATOM 853 O O . LYS A 1 106 ? 4.541 8.194 -1.776 1.00 98.25 106 LYS A O 1
ATOM 858 N N . SER A 1 107 ? 3.111 6.954 -0.569 1.00 97.94 107 SER A N 1
ATOM 859 C CA . SER A 1 107 ? 3.374 5.677 -1.243 1.00 97.94 107 SER A CA 1
ATOM 860 C C . SER A 1 107 ? 2.991 5.737 -2.727 1.00 97.94 107 SER A C 1
ATOM 862 O O . SER A 1 107 ? 3.807 5.424 -3.597 1.00 97.94 107 SER A O 1
ATOM 864 N N . VAL A 1 108 ? 1.800 6.265 -3.033 1.00 97.75 108 VAL A N 1
ATOM 865 C CA . VAL A 1 108 ? 1.324 6.500 -4.406 1.00 97.75 108 VAL A CA 1
ATOM 866 C C . VAL A 1 108 ? 2.252 7.462 -5.153 1.00 97.75 108 VAL A C 1
ATOM 868 O O . VAL A 1 108 ? 2.652 7.186 -6.284 1.00 97.75 108 VAL A O 1
ATOM 871 N N . PHE A 1 109 ? 2.682 8.553 -4.513 1.00 98.00 109 PHE A N 1
ATOM 872 C CA . PHE A 1 109 ? 3.681 9.455 -5.088 1.00 98.00 109 PHE A CA 1
ATOM 873 C C . PHE A 1 109 ? 4.995 8.725 -5.421 1.00 98.00 109 PHE A C 1
ATOM 875 O O . PHE A 1 109 ? 5.517 8.869 -6.528 1.00 98.00 109 PHE A O 1
ATOM 882 N N . CYS A 1 110 ? 5.518 7.907 -4.501 1.00 97.75 110 CYS A N 1
ATOM 883 C CA . CYS A 1 110 ? 6.719 7.102 -4.733 1.00 97.75 110 CYS A CA 1
ATOM 884 C C . CYS A 1 110 ? 6.541 6.134 -5.915 1.00 97.75 110 CYS A C 1
ATOM 886 O O . CYS A 1 110 ? 7.449 6.013 -6.739 1.00 97.75 110 CYS A O 1
ATOM 888 N N . TYR A 1 111 ? 5.369 5.506 -6.061 1.00 96.81 111 TYR A N 1
ATOM 889 C CA . TYR A 1 111 ? 5.055 4.672 -7.224 1.00 96.81 111 TYR A CA 1
ATOM 890 C C . TYR A 1 111 ? 5.136 5.470 -8.532 1.00 96.81 111 TYR A C 1
ATOM 892 O O . TYR A 1 111 ? 5.869 5.078 -9.443 1.00 96.81 111 TYR A O 1
ATOM 900 N N . PHE A 1 112 ? 4.472 6.628 -8.614 1.00 97.25 112 PHE A N 1
ATOM 901 C CA . PHE A 1 112 ? 4.510 7.472 -9.812 1.00 97.25 112 PHE A CA 1
ATOM 902 C C . PHE A 1 112 ? 5.925 7.967 -10.137 1.00 97.25 112 PHE A C 1
ATOM 904 O O . PHE A 1 112 ? 6.337 7.976 -11.301 1.00 97.25 112 PHE A O 1
ATOM 911 N N . LYS A 1 113 ? 6.723 8.316 -9.122 1.00 97.12 113 LYS A N 1
ATOM 912 C CA . LYS A 1 113 ? 8.144 8.637 -9.315 1.00 97.12 113 LYS A CA 1
ATOM 913 C C . LYS A 1 113 ? 8.940 7.440 -9.827 1.00 97.12 113 LYS A C 1
ATOM 915 O O . LYS A 1 113 ? 9.803 7.631 -10.678 1.00 97.12 113 LYS A O 1
ATOM 920 N N . SER A 1 114 ? 8.640 6.223 -9.372 1.00 95.31 114 SER A N 1
ATOM 921 C CA . SER A 1 114 ? 9.326 5.016 -9.841 1.00 95.31 114 SER A CA 1
ATOM 922 C C . SER A 1 114 ? 9.098 4.760 -11.333 1.00 95.31 114 SER A C 1
ATOM 924 O O . SER A 1 114 ? 10.060 4.469 -12.042 1.00 95.31 114 SER A O 1
ATOM 926 N N . ILE A 1 115 ? 7.870 4.942 -11.834 1.00 93.19 115 ILE A N 1
ATOM 927 C CA . ILE A 1 115 ? 7.535 4.664 -13.240 1.00 93.19 115 ILE A CA 1
ATOM 928 C C . ILE A 1 115 ? 7.983 5.778 -14.195 1.00 93.19 115 ILE A C 1
ATOM 930 O O . ILE A 1 115 ? 8.299 5.498 -15.346 1.00 93.19 115 ILE A O 1
ATOM 934 N N . THR A 1 116 ? 8.032 7.030 -13.725 1.00 94.06 116 THR A N 1
ATOM 935 C CA . THR A 1 116 ? 8.417 8.197 -14.542 1.00 94.06 116 THR A CA 1
ATOM 936 C C . THR A 1 116 ? 9.920 8.473 -14.541 1.00 94.06 116 THR A C 1
ATOM 938 O O . THR A 1 116 ? 10.392 9.285 -15.331 1.00 94.06 116 THR A O 1
ATOM 941 N N . CYS A 1 117 ? 10.695 7.832 -13.659 1.00 92.88 117 CYS A N 1
ATOM 942 C CA . CYS A 1 117 ? 12.132 8.065 -13.562 1.00 92.88 117 CYS A CA 1
ATOM 943 C C . CYS A 1 117 ? 12.885 7.420 -14.745 1.00 92.88 117 CYS A C 1
ATOM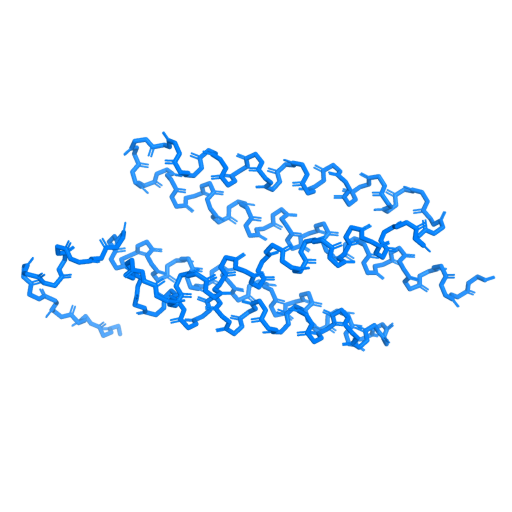 945 O O . CYS A 1 117 ? 12.859 6.192 -14.874 1.00 92.88 117 CYS A O 1
ATOM 947 N N . PRO A 1 118 ? 13.623 8.200 -15.566 1.00 90.44 118 PRO A N 1
ATOM 948 C CA . PRO A 1 118 ? 14.404 7.647 -16.676 1.00 90.44 118 PRO A CA 1
ATOM 949 C C . PRO A 1 118 ? 15.550 6.756 -16.187 1.00 90.44 118 PRO A C 1
ATOM 951 O O . PRO A 1 118 ? 15.884 5.743 -16.800 1.00 90.44 118 PRO A O 1
ATOM 954 N N . ASN A 1 119 ? 16.144 7.119 -15.046 1.00 91.19 119 ASN A N 1
ATOM 955 C CA . ASN A 1 119 ? 17.264 6.394 -14.474 1.00 91.19 119 ASN A CA 1
ATOM 956 C C . ASN A 1 119 ? 16.775 5.164 -13.698 1.00 91.19 119 ASN A C 1
ATOM 958 O O . ASN A 1 119 ? 16.234 5.276 -12.595 1.00 91.19 119 ASN A O 1
ATOM 962 N N . LYS A 1 120 ? 17.025 3.970 -14.246 1.00 85.19 120 LYS A N 1
ATOM 963 C CA . LYS A 1 120 ? 16.604 2.695 -13.646 1.00 85.19 120 LYS A CA 1
ATOM 964 C C . LYS A 1 120 ? 17.197 2.447 -12.255 1.00 85.19 120 LYS A C 1
ATOM 966 O O . LYS A 1 120 ? 16.524 1.833 -11.430 1.00 85.19 120 LYS A O 1
ATOM 971 N N . SER A 1 121 ? 18.388 2.977 -11.956 1.00 88.06 121 SER A N 1
ATOM 972 C CA . SER A 1 121 ? 19.004 2.855 -10.627 1.00 88.06 121 SER A CA 1
ATOM 973 C C . SER A 1 121 ? 18.313 3.721 -9.565 1.00 88.06 121 SER A C 1
ATOM 975 O O . SER A 1 121 ? 18.358 3.407 -8.381 1.00 88.06 121 SER A O 1
ATOM 977 N N . ILE A 1 122 ? 17.620 4.783 -9.971 1.00 92.75 122 ILE A N 1
ATOM 978 C CA . ILE A 1 122 ? 16.833 5.633 -9.071 1.00 92.75 122 ILE A CA 1
ATOM 979 C C . ILE A 1 122 ? 15.373 5.156 -9.038 1.00 92.75 122 ILE A C 1
ATOM 981 O O . ILE A 1 122 ? 14.739 5.154 -7.986 1.00 92.75 122 ILE A O 1
ATOM 985 N N . SER A 1 123 ? 14.850 4.682 -10.171 1.00 93.19 123 SER A N 1
ATOM 986 C CA . SER A 1 123 ? 13.504 4.114 -10.305 1.00 93.19 123 SER A CA 1
ATOM 987 C C . SER A 1 123 ? 13.231 3.006 -9.280 1.00 93.19 123 SER A C 1
ATOM 989 O O . SER A 1 123 ? 12.234 3.075 -8.559 1.00 93.19 123 SER A O 1
ATOM 991 N N . TYR A 1 124 ? 14.134 2.024 -9.135 1.00 92.75 124 TYR A N 1
ATOM 992 C CA . TYR A 1 124 ? 13.914 0.942 -8.168 1.00 92.75 124 TYR A CA 1
ATOM 993 C C . TYR A 1 124 ? 13.977 1.439 -6.714 1.00 92.75 124 TYR A C 1
ATOM 995 O O . TYR A 1 124 ? 13.275 0.893 -5.868 1.00 92.75 124 TYR A O 1
ATOM 1003 N N . LEU A 1 125 ? 14.761 2.484 -6.410 1.00 95.88 125 LEU A N 1
ATOM 1004 C CA . LEU A 1 125 ? 14.798 3.086 -5.072 1.00 95.88 125 LEU A CA 1
ATOM 1005 C C . LEU A 1 125 ? 13.461 3.741 -4.721 1.00 95.88 125 LEU A C 1
ATOM 1007 O O . LEU A 1 125 ? 12.965 3.542 -3.615 1.00 95.88 125 LEU A O 1
ATOM 1011 N N . TRP A 1 126 ? 12.837 4.450 -5.667 1.00 97.50 126 TRP A N 1
ATOM 1012 C CA . TRP A 1 126 ? 11.479 4.972 -5.486 1.00 97.50 126 TRP A CA 1
ATOM 1013 C C . TRP A 1 126 ? 10.462 3.858 -5.237 1.00 97.50 126 TRP A C 1
ATOM 1015 O O . TRP A 1 126 ? 9.589 4.007 -4.386 1.00 97.50 126 TRP A O 1
ATOM 1025 N N . HIS A 1 127 ? 10.598 2.724 -5.923 1.00 96.81 127 HIS A N 1
ATOM 1026 C CA . HIS A 1 127 ? 9.716 1.575 -5.726 1.00 96.81 127 HIS A CA 1
ATOM 1027 C C . HIS A 1 127 ? 9.937 0.886 -4.367 1.00 96.81 127 HIS A C 1
ATOM 1029 O O . HIS A 1 127 ? 8.981 0.544 -3.678 1.00 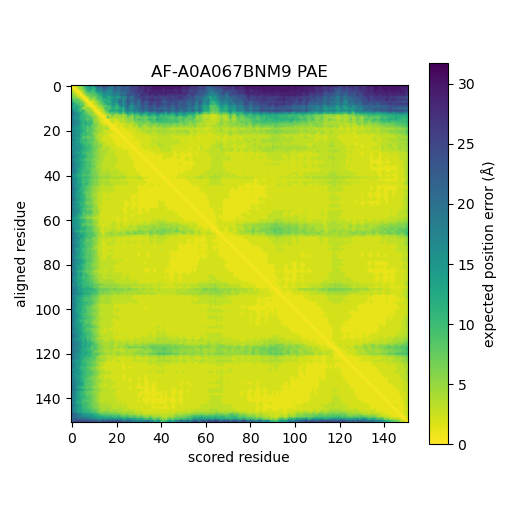96.81 127 HIS A O 1
ATOM 1035 N N . ILE A 1 128 ? 11.188 0.746 -3.917 1.00 97.00 128 ILE A N 1
ATOM 1036 C CA . ILE A 1 128 ? 11.487 0.296 -2.547 1.00 97.00 128 ILE A CA 1
ATOM 1037 C C . ILE A 1 128 ? 10.902 1.280 -1.526 1.00 97.00 128 ILE A C 1
ATOM 1039 O O . ILE A 1 128 ? 10.320 0.854 -0.531 1.00 97.00 128 ILE A O 1
ATOM 1043 N N . GLY A 1 129 ? 11.013 2.585 -1.785 1.00 97.12 129 GLY A N 1
ATOM 1044 C CA . GLY A 1 129 ? 10.394 3.624 -0.965 1.00 97.12 129 GLY A CA 1
ATOM 1045 C C . GLY A 1 129 ? 8.874 3.475 -0.890 1.00 97.12 129 GLY A C 1
ATOM 1046 O O . GLY A 1 129 ? 8.307 3.599 0.191 1.00 97.12 129 GLY A O 1
ATOM 1047 N N . MET A 1 130 ? 8.222 3.136 -2.005 1.00 97.88 130 MET A N 1
ATOM 1048 C CA . MET A 1 130 ? 6.797 2.800 -2.044 1.00 97.88 130 MET A CA 1
ATOM 1049 C C . MET A 1 130 ? 6.476 1.605 -1.133 1.00 97.88 130 MET A C 1
ATOM 1051 O O . MET A 1 130 ? 5.588 1.720 -0.292 1.00 97.88 130 MET A O 1
ATOM 1055 N N . HIS A 1 131 ? 7.251 0.512 -1.187 1.00 97.50 131 HIS A N 1
ATOM 1056 C CA . HIS A 1 131 ? 7.060 -0.625 -0.272 1.00 97.50 131 HIS A CA 1
ATOM 1057 C C . HIS A 1 131 ? 7.213 -0.217 1.197 1.00 97.50 131 HIS A C 1
ATOM 1059 O O . HIS A 1 131 ? 6.383 -0.588 2.024 1.00 97.50 131 HIS A O 1
ATOM 1065 N N . ALA A 1 132 ? 8.263 0.535 1.534 1.00 97.88 132 ALA A N 1
ATOM 1066 C CA . ALA A 1 132 ? 8.542 0.921 2.914 1.00 97.88 132 ALA A CA 1
ATOM 1067 C C . ALA A 1 132 ? 7.443 1.829 3.487 1.00 97.88 132 ALA A C 1
ATOM 1069 O O . ALA A 1 132 ? 6.887 1.542 4.546 1.00 97.88 132 ALA A O 1
ATOM 1070 N N . VAL A 1 133 ? 7.097 2.899 2.767 1.00 98.06 133 VAL A N 1
ATOM 1071 C CA . VAL A 1 133 ? 6.090 3.877 3.200 1.00 98.06 133 VAL A CA 1
ATOM 1072 C C . VAL A 1 133 ? 4.690 3.261 3.199 1.00 98.06 133 VAL A C 1
ATOM 1074 O O . VAL A 1 133 ? 3.931 3.472 4.143 1.00 98.06 133 VAL A O 1
ATOM 1077 N N . GLY A 1 134 ? 4.360 2.462 2.180 1.00 97.81 134 GLY A N 1
ATOM 1078 C CA . GLY A 1 134 ? 3.091 1.746 2.101 1.00 97.81 134 GLY A CA 1
ATOM 1079 C C . GLY A 1 134 ? 2.896 0.802 3.288 1.00 97.81 134 GLY A C 1
ATOM 1080 O O . GLY A 1 134 ? 1.917 0.919 4.019 1.00 97.81 134 GLY A O 1
ATOM 1081 N N . ASN A 1 135 ? 3.868 -0.074 3.557 1.00 98.19 135 ASN A N 1
ATOM 1082 C CA . ASN A 1 135 ? 3.765 -0.994 4.691 1.00 98.19 135 ASN A CA 1
ATOM 1083 C C . ASN A 1 135 ? 3.741 -0.265 6.041 1.00 98.19 135 ASN A C 1
ATOM 1085 O O . ASN A 1 135 ? 3.009 -0.684 6.933 1.00 98.19 135 ASN A O 1
ATOM 1089 N N . LEU A 1 136 ? 4.468 0.848 6.195 1.00 98.38 136 LEU A N 1
ATOM 1090 C CA . LEU A 1 136 ? 4.379 1.667 7.406 1.00 98.38 136 LEU A CA 1
ATOM 1091 C C . LEU A 1 136 ? 2.960 2.217 7.618 1.00 98.38 136 LEU A C 1
ATOM 1093 O O . LEU A 1 136 ? 2.447 2.169 8.734 1.00 98.38 136 LEU A O 1
ATOM 1097 N N . GLY A 1 137 ? 2.311 2.690 6.550 1.00 98.19 137 GLY A N 1
ATOM 1098 C CA . GLY A 1 137 ? 0.919 3.135 6.603 1.00 98.19 137 GLY A CA 1
ATOM 1099 C C . GLY A 1 137 ? -0.028 2.004 6.993 1.00 98.19 137 GLY A C 1
ATOM 1100 O O . GLY A 1 137 ? -0.832 2.167 7.906 1.00 98.19 137 GLY A O 1
ATOM 1101 N N . THR A 1 138 ? 0.106 0.834 6.368 1.00 98.25 138 THR A N 1
ATOM 1102 C CA . THR A 1 138 ? -0.686 -0.359 6.702 1.00 98.25 138 THR A CA 1
ATOM 1103 C C . THR A 1 138 ? -0.522 -0.770 8.171 1.00 98.25 138 THR A C 1
ATOM 1105 O O . THR A 1 138 ? -1.511 -1.026 8.854 1.00 98.25 138 THR A O 1
ATOM 1108 N N . LEU A 1 139 ? 0.707 -0.769 8.696 1.00 98.38 139 LEU A N 1
ATOM 1109 C CA . LEU A 1 139 ? 0.973 -1.054 10.108 1.00 98.38 139 LEU A CA 1
ATOM 1110 C C . LEU A 1 139 ? 0.320 -0.026 11.042 1.00 98.38 139 LEU A C 1
ATOM 1112 O O . LEU A 1 139 ? -0.261 -0.419 12.053 1.00 98.38 139 LEU A O 1
ATOM 1116 N N . ALA A 1 140 ? 0.393 1.265 10.704 1.00 98.31 140 ALA A N 1
ATOM 1117 C CA . ALA A 1 140 ? -0.259 2.327 11.468 1.00 98.31 140 ALA A CA 1
ATOM 1118 C C . ALA A 1 140 ? -1.783 2.141 11.505 1.00 98.31 140 ALA A C 1
ATOM 1120 O O . ALA A 1 140 ? -2.382 2.233 12.576 1.00 98.31 140 ALA A O 1
ATOM 1121 N N . LEU A 1 141 ? -2.394 1.800 10.365 1.00 98.44 141 LEU A N 1
ATOM 1122 C CA . LEU A 1 141 ? -3.823 1.508 10.287 1.00 98.44 141 LEU A CA 1
ATOM 1123 C C . LEU A 1 141 ? -4.210 0.322 11.179 1.00 98.44 141 LEU A C 1
ATOM 1125 O O . LEU A 1 141 ? -5.197 0.409 11.896 1.00 98.44 141 LEU A O 1
ATOM 1129 N N . TYR A 1 142 ? -3.428 -0.760 11.200 1.00 98.25 142 TYR A N 1
ATOM 1130 C CA . TYR A 1 142 ? -3.723 -1.912 12.062 1.00 98.25 142 TYR A CA 1
ATOM 1131 C C . TYR A 1 142 ? -3.667 -1.581 13.548 1.00 98.25 142 TYR A C 1
ATOM 1133 O O . TYR A 1 142 ? -4.458 -2.116 14.319 1.00 98.25 142 TYR A O 1
ATOM 1141 N N . VAL A 1 143 ? -2.745 -0.706 13.959 1.00 97.81 143 VAL A N 1
ATOM 1142 C CA . VAL A 1 143 ? -2.726 -0.199 15.336 1.00 97.81 143 VAL A CA 1
ATOM 1143 C C . VAL A 1 143 ? -3.991 0.613 15.617 1.00 97.81 143 VAL A C 1
ATOM 1145 O O . VAL A 1 143 ? -4.619 0.396 16.647 1.00 97.81 143 VAL A O 1
ATOM 1148 N N . GLY A 1 144 ? -4.396 1.500 14.705 1.00 97.62 144 GLY A N 1
ATOM 1149 C CA . GLY A 1 144 ? -5.628 2.281 14.846 1.00 97.62 144 GLY A CA 1
ATOM 1150 C C . GLY A 1 144 ? -6.889 1.418 14.941 1.00 97.62 144 GLY A C 1
ATOM 1151 O O . GLY A 1 144 ? -7.694 1.614 15.847 1.00 97.62 144 GLY A O 1
ATOM 1152 N N . LEU A 1 145 ? -7.025 0.426 14.057 1.00 97.38 145 LEU A N 1
ATOM 1153 C CA . LEU A 1 145 ? -8.158 -0.501 14.041 1.00 97.38 145 LEU A CA 1
ATOM 1154 C C . LEU A 1 145 ? -8.229 -1.342 15.316 1.00 97.38 145 LEU A C 1
ATOM 1156 O O . LEU A 1 145 ? -9.287 -1.408 15.922 1.00 97.38 145 LEU A O 1
ATOM 1160 N N . ALA A 1 146 ? -7.113 -1.925 15.764 1.00 96.56 146 ALA A N 1
ATOM 1161 C CA . ALA A 1 146 ? -7.101 -2.716 16.996 1.00 96.56 146 ALA A CA 1
ATOM 1162 C C . ALA A 1 146 ? -7.515 -1.884 18.217 1.00 96.56 146 ALA A C 1
ATOM 1164 O O . ALA A 1 146 ? -8.346 -2.317 19.001 1.00 96.56 146 ALA A O 1
ATOM 1165 N N . ARG A 1 147 ? -7.021 -0.643 18.324 1.00 94.88 147 ARG A N 1
ATOM 1166 C CA . ARG A 1 147 ? -7.416 0.269 19.410 1.00 94.88 147 ARG A CA 1
ATOM 1167 C C . ARG A 1 147 ? -8.877 0.705 19.329 1.00 94.88 147 ARG A C 1
ATOM 1169 O O . ARG A 1 147 ? -9.456 1.005 20.359 1.00 94.88 147 ARG A O 1
ATOM 1176 N N . SER A 1 148 ? -9.451 0.745 18.127 1.00 92.44 148 SER A N 1
ATOM 1177 C CA . SER A 1 148 ? -10.878 1.038 17.936 1.00 92.44 148 SER A CA 1
ATOM 1178 C C . SER A 1 148 ? -11.769 -0.152 18.324 1.00 92.44 148 SER A C 1
ATOM 1180 O O . SER A 1 148 ? -12.944 0.043 18.574 1.00 92.44 148 SER A O 1
ATOM 1182 N N . LEU A 1 149 ? -11.230 -1.379 18.368 1.00 88.75 149 LEU A N 1
ATOM 1183 C CA . LEU A 1 149 ? -11.953 -2.581 18.815 1.00 88.75 149 LEU A CA 1
ATOM 1184 C C . LEU A 1 149 ? -11.871 -2.808 20.334 1.00 88.75 149 LEU A C 1
ATOM 1186 O O . LEU A 1 149 ? -12.651 -3.583 20.877 1.00 88.75 149 LEU A O 1
ATOM 1190 N N . GLU A 1 150 ? -10.889 -2.194 20.997 1.00 86.00 150 GLU A N 1
ATOM 1191 C CA . GLU A 1 150 ? -10.687 -2.259 22.452 1.00 86.00 150 GLU A CA 1
ATOM 1192 C C . GLU A 1 150 ? -11.475 -1.180 23.222 1.00 86.00 150 GLU A C 1
ATOM 1194 O O . GLU A 1 150 ? -11.548 -1.253 24.451 1.00 86.00 150 GLU A O 1
ATOM 1199 N N . GLY A 1 151 ? -12.004 -0.172 22.517 1.00 57.09 151 GLY A N 1
ATOM 1200 C CA . GLY A 1 151 ? -12.848 0.906 23.054 1.00 57.09 151 GLY A CA 1
ATOM 1201 C C . GLY A 1 151 ? -14.335 0.598 22.948 1.00 57.09 151 GLY A C 1
ATOM 1202 O O . GLY A 1 151 ? -15.087 1.236 23.718 1.00 57.09 151 GLY A O 1
#

Organism: Saprolegnia parasitica (strain CBS 223.65) (NCBI:txid695850)

Radius of gyration: 16.6 Å; Cα contacts (8 Å, |Δi|>4): 174; chains: 1; bounding box: 40×29×49 Å

pLDDT: mean 91.88, std 12.73, range [35.84, 98.56]

Mean predicted aligned error: 4.99 Å

Solvent-accessible surface area (backbone atoms only — not comparable to full-atom values): 7694 Å² total; per-residue (Å²): 134,87,80,79,84,75,53,81,73,59,60,74,57,38,78,60,59,68,76,56,30,54,52,50,32,59,45,40,54,55,32,51,56,40,17,51,54,20,48,77,58,72,35,51,70,59,15,51,44,32,44,50,32,34,53,31,39,46,63,19,34,75,62,46,41,86,54,68,51,45,51,50,24,54,47,37,48,50,51,40,50,52,51,52,55,58,53,42,75,70,24,71,43,56,70,27,37,54,48,22,51,56,25,44,54,50,16,53,50,24,43,55,50,20,75,70,38,86,52,63,84,55,13,52,52,27,40,46,48,16,47,54,38,33,41,51,17,54,44,39,35,48,54,19,40,44,55,45,72,77,106

Foldseek 3Di:
DDDDPDDPVLVVFAPADLVLLVVQLVLLCLLVVLLVLCVVLVVNVLNVLSVQLSVLSNQCSVGPGPDDSVVSNVVSVVVSVVVLLVVLVLQPPVVLSVLLVVLQVQLVVLQVCLVPPPDVVVSSVSNSVSSVSNSVSSSSSSVSNSVSVVD

Sequence (151 aa):
MVSHNYSSSEYEYLVTQPQYSSRLLKSSCLTALSAFSAAKKDLWSCSLVATLVLLTSINYWRHPTMGWRRNMDMLAVAGGLLYHMYLSLSCEVQFYQYLYYALMAKSVFCYFKSITCPNKSISYLWHIGMHAVGNLGTLALYVGLARSLEG

Secondary structure (DSSP, 8-state):
-------HHHHTTBSS-HHHHHHHHHHHTTHHHHHHHHHTTT-HHHHHHHHHHHHHHHHHHTS-BSSHHHHHHHHHHHHHHHHHHHHHTT---HHHHHHHHHHHHHHHHHHHHHHH-S-HHHHHHHHHHHHHHHHHHHHHHHHHHHHHH--

Nearest PDB structures (foldseek):
  8t05-assembly1_B  TM=6.253E-01  e=3.309E-01  Ciona robusta
  7wc8-assembly1_A  TM=3.419E-01  e=6.605E+00  Homo sapiens
  6a94-assembly2_B  TM=3.428E-01  e=7.324E+00  Homo sapiens